Protein AF-A0A158DXP6-F1 (afdb_monomer_lite)

Radius of gyration: 14.2 Å; chains: 1; bounding box: 36×22×38 Å

Foldseek 3Di:
DFAAACVWKKKKWKQFPVRDIFIFIQTFPAHDPHHPDDPPDDCPCSCVPRVGPDHGLVRSCVRCPLSLAQIEMEMEGDPDDDPVSVCVSVVSRRDYYYHHDDDPDVVVRPD

Structure (mmCIF, N/CA/C/O backbone):
data_AF-A0A158DXP6-F1
#
_entry.id   AF-A0A158DXP6-F1
#
loop_
_atom_site.group_PDB
_atom_site.id
_atom_site.type_symbol
_atom_site.label_atom_id
_atom_site.label_alt_id
_atom_site.label_comp_id
_atom_site.label_asym_id
_atom_site.label_entity_id
_atom_site.label_seq_id
_atom_site.pdbx_PDB_ins_code
_atom_site.Cartn_x
_atom_site.Cartn_y
_atom_site.Cartn_z
_atom_site.occupancy
_atom_site.B_iso_or_equiv
_atom_site.auth_seq_id
_atom_site.auth_comp_id
_atom_site.auth_asym_id
_atom_site.auth_atom_id
_atom_site.pdbx_PDB_model_num
ATOM 1 N N . MET A 1 1 ? 21.613 -3.570 2.526 1.00 50.97 1 MET A N 1
ATOM 2 C CA . MET A 1 1 ? 20.451 -2.712 2.845 1.00 50.97 1 MET A CA 1
ATOM 3 C C . MET A 1 1 ? 19.411 -2.912 1.758 1.00 50.97 1 MET A C 1
ATOM 5 O O . MET A 1 1 ? 19.787 -2.835 0.596 1.00 50.97 1 MET A O 1
ATOM 9 N N . LYS A 1 2 ? 18.150 -3.200 2.113 1.00 74.94 2 LYS A N 1
ATOM 10 C CA . LYS A 1 2 ? 17.035 -3.079 1.161 1.00 74.94 2 LYS A CA 1
ATOM 11 C C . LYS A 1 2 ? 16.800 -1.585 0.965 1.00 74.94 2 LYS A C 1
ATOM 13 O O . LYS A 1 2 ? 16.744 -0.857 1.952 1.00 74.94 2 LYS A O 1
ATOM 18 N N . GLY A 1 3 ? 16.809 -1.130 -0.278 1.00 70.56 3 GLY A N 1
ATOM 19 C CA . GLY A 1 3 ? 16.793 0.294 -0.605 1.00 70.56 3 GLY A CA 1
ATOM 20 C C . GLY A 1 3 ? 15.482 0.692 -1.264 1.00 70.56 3 GLY A C 1
ATOM 21 O O . GLY A 1 3 ? 14.752 -0.178 -1.749 1.00 70.56 3 GLY A O 1
ATOM 22 N N . PRO A 1 4 ? 15.162 1.990 -1.280 1.00 87.44 4 PRO A N 1
ATOM 23 C CA . PRO A 1 4 ? 13.891 2.444 -1.803 1.00 87.44 4 PRO A CA 1
ATOM 24 C C . PRO A 1 4 ? 13.786 2.197 -3.309 1.00 87.44 4 PRO A C 1
ATOM 26 O O . PRO A 1 4 ? 14.776 2.054 -4.032 1.00 87.44 4 PRO A O 1
ATOM 29 N N . CYS A 1 5 ? 12.555 2.194 -3.803 1.00 93.75 5 CYS A N 1
ATOM 30 C CA . CYS A 1 5 ? 12.300 2.280 -5.229 1.00 93.75 5 CYS A CA 1
ATOM 31 C C . CYS A 1 5 ? 12.820 3.615 -5.783 1.00 93.75 5 CYS A C 1
ATOM 33 O O . CYS A 1 5 ? 12.396 4.683 -5.347 1.00 93.75 5 CYS A O 1
ATOM 35 N N . ALA A 1 6 ? 13.689 3.552 -6.795 1.00 94.31 6 ALA A N 1
ATOM 36 C CA . ALA A 1 6 ? 14.267 4.733 -7.442 1.00 94.31 6 ALA A CA 1
ATOM 37 C C . ALA A 1 6 ? 13.229 5.637 -8.130 1.00 94.31 6 ALA A C 1
ATOM 39 O O . ALA A 1 6 ? 13.488 6.812 -8.359 1.00 94.31 6 ALA A O 1
ATOM 40 N N . LYS A 1 7 ? 12.059 5.092 -8.491 1.00 93.50 7 LYS A N 1
ATOM 41 C CA . LYS A 1 7 ? 10.997 5.849 -9.170 1.00 93.50 7 LYS A CA 1
ATOM 42 C C . LYS A 1 7 ? 10.163 6.685 -8.206 1.00 93.50 7 LYS A C 1
ATOM 44 O O . LYS A 1 7 ? 9.839 7.827 -8.499 1.00 93.50 7 LYS A O 1
ATOM 49 N N . SER A 1 8 ? 9.716 6.067 -7.122 1.00 92.69 8 SER A N 1
ATOM 50 C CA . SER A 1 8 ? 8.814 6.668 -6.143 1.00 92.69 8 SER A CA 1
ATOM 51 C C . SER A 1 8 ? 8.819 5.789 -4.902 1.00 92.69 8 SER A C 1
ATOM 53 O O . SER A 1 8 ? 8.656 4.569 -5.002 1.00 92.69 8 SER A O 1
ATOM 55 N N . GLN A 1 9 ? 9.028 6.416 -3.751 1.00 95.56 9 GLN A N 1
ATOM 56 C CA . GLN A 1 9 ? 8.948 5.764 -2.452 1.00 95.56 9 GLN A CA 1
ATOM 57 C C . GLN A 1 9 ? 7.499 5.833 -1.997 1.00 95.56 9 GLN A C 1
ATOM 59 O O . GLN A 1 9 ? 6.953 6.925 -1.863 1.00 95.56 9 GLN A O 1
ATOM 64 N N . VAL A 1 10 ? 6.883 4.672 -1.808 1.00 97.19 10 VAL A N 1
ATOM 65 C CA . VAL A 1 10 ? 5.474 4.561 -1.435 1.00 97.19 10 VAL A CA 1
ATOM 66 C C . VAL A 1 10 ? 5.395 3.846 -0.102 1.00 97.19 10 VAL A C 1
ATOM 68 O O . VAL A 1 10 ? 6.037 2.809 0.084 1.00 97.19 10 VAL A O 1
ATOM 71 N N . LYS A 1 11 ? 4.584 4.393 0.798 1.00 98.00 11 LYS A N 1
ATOM 72 C CA . LYS A 1 11 ? 4.315 3.836 2.121 1.00 98.00 11 LYS A CA 1
ATOM 73 C C . LYS A 1 11 ? 2.809 3.724 2.297 1.00 98.00 11 LYS A C 1
ATOM 75 O O . LYS A 1 11 ? 2.083 4.672 2.016 1.00 98.00 11 LYS A O 1
ATOM 80 N N . CYS A 1 12 ? 2.347 2.570 2.751 1.00 98.50 12 CYS A N 1
ATOM 81 C CA . CYS A 1 12 ? 0.955 2.325 3.085 1.00 98.50 12 CYS A CA 1
ATOM 82 C C . CYS A 1 12 ? 0.860 2.043 4.578 1.00 98.50 12 CYS A C 1
ATOM 84 O O . CYS A 1 12 ? 1.550 1.157 5.080 1.00 98.50 12 CYS A O 1
ATOM 86 N N . THR A 1 13 ? -0.013 2.768 5.269 1.00 98.62 13 THR A N 1
ATOM 87 C CA . THR A 1 13 ? -0.354 2.504 6.667 1.00 98.62 13 THR A CA 1
ATOM 88 C C . THR A 1 13 ? -1.777 1.969 6.734 1.00 98.62 13 THR A C 1
ATOM 90 O O . THR A 1 13 ? -2.707 2.641 6.291 1.00 98.62 13 THR A O 1
ATOM 93 N N . LEU A 1 14 ? -1.953 0.776 7.294 1.00 98.56 14 LEU A N 1
ATOM 94 C CA . LEU A 1 14 ? -3.253 0.273 7.727 1.00 98.56 14 LEU A CA 1
ATOM 95 C C . LEU A 1 14 ? -3.448 0.620 9.197 1.00 98.56 14 LEU A C 1
ATOM 97 O O . LEU A 1 14 ? -2.579 0.318 10.012 1.00 98.56 14 LEU A O 1
ATOM 101 N N . ILE A 1 15 ? -4.585 1.228 9.527 1.00 98.25 15 ILE A N 1
ATOM 102 C CA . ILE A 1 15 ? -5.027 1.426 10.910 1.00 98.25 15 ILE A CA 1
ATOM 103 C C . ILE A 1 15 ? -6.159 0.436 11.168 1.00 98.25 15 ILE A C 1
ATOM 105 O O . ILE A 1 15 ? -7.217 0.535 10.542 1.00 98.25 15 ILE A O 1
ATOM 109 N N . ALA A 1 16 ? -5.926 -0.532 12.050 1.00 97.25 16 ALA A N 1
ATOM 110 C CA . ALA A 1 16 ? -6.930 -1.502 12.466 1.00 97.25 16 ALA A CA 1
ATOM 111 C C . ALA A 1 16 ? -7.951 -0.872 13.429 1.00 97.25 16 ALA A C 1
ATOM 113 O O . ALA A 1 16 ? -7.750 0.218 13.964 1.00 97.25 16 ALA A O 1
ATOM 114 N N . ARG A 1 17 ? -9.071 -1.567 13.665 1.00 94.12 17 ARG A N 1
ATOM 115 C CA . ARG A 1 17 ? -10.164 -1.079 14.531 1.00 94.12 17 ARG A CA 1
ATOM 116 C C . ARG A 1 17 ? -9.762 -0.901 15.997 1.00 94.12 17 ARG A C 1
ATOM 118 O O . ARG A 1 17 ? -10.375 -0.106 16.699 1.00 94.12 17 ARG A O 1
ATOM 125 N N . ASP A 1 18 ? -8.756 -1.642 16.451 1.00 93.19 18 ASP A N 1
ATOM 126 C CA . ASP A 1 18 ? -8.149 -1.500 17.779 1.00 93.19 18 ASP A CA 1
ATOM 127 C C . ASP A 1 18 ? -7.106 -0.367 17.838 1.00 93.19 18 ASP A C 1
ATOM 129 O O . ASP A 1 18 ? -6.557 -0.087 18.901 1.00 93.19 18 ASP A O 1
ATOM 133 N N . GLY A 1 19 ? -6.853 0.300 16.707 1.00 94.31 19 GLY A N 1
ATOM 134 C CA . GLY A 1 19 ? -5.900 1.391 16.579 1.00 94.31 19 GLY A CA 1
ATOM 135 C C . GLY A 1 19 ? -4.477 0.972 16.227 1.00 94.31 19 GLY A C 1
ATOM 136 O O . GLY A 1 19 ? -3.631 1.847 16.026 1.00 94.31 19 GLY A O 1
ATOM 137 N N . GLU A 1 20 ? -4.191 -0.330 16.136 1.00 96.88 20 GLU A N 1
ATOM 138 C CA . GLU A 1 20 ? -2.862 -0.799 15.754 1.00 96.88 20 GLU A CA 1
ATOM 139 C C . GLU A 1 20 ? -2.529 -0.395 14.311 1.00 96.88 20 GLU A C 1
ATOM 141 O O . GLU A 1 20 ? -3.396 -0.352 13.432 1.00 96.88 20 GLU A O 1
ATOM 146 N N . ARG A 1 21 ? -1.253 -0.069 14.072 1.00 98.00 21 ARG A N 1
ATOM 147 C CA . ARG A 1 21 ? -0.765 0.437 12.787 1.00 98.00 21 ARG A CA 1
ATOM 148 C C . ARG A 1 21 ? 0.183 -0.557 12.139 1.00 98.00 21 ARG A C 1
ATOM 150 O O . ARG A 1 21 ? 1.211 -0.900 12.715 1.00 98.00 21 ARG A O 1
ATOM 157 N N . PHE A 1 22 ? -0.119 -0.927 10.901 1.00 98.44 22 PHE A N 1
ATOM 158 C CA . PHE A 1 22 ? 0.716 -1.805 10.085 1.00 98.44 22 PHE A CA 1
ATOM 159 C C . PHE A 1 22 ? 1.239 -1.036 8.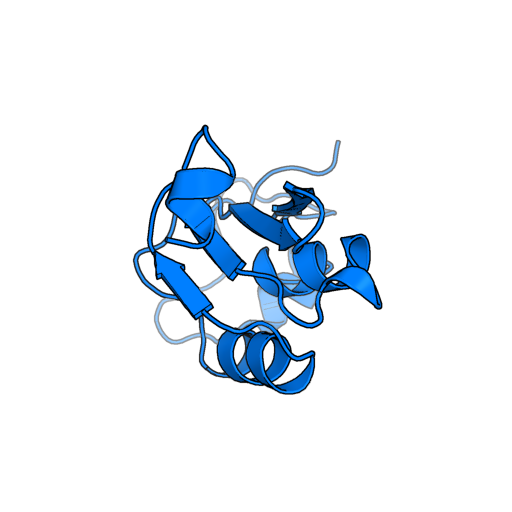885 1.00 98.44 22 PHE A C 1
ATOM 161 O O . PHE A 1 22 ? 0.464 -0.450 8.129 1.00 98.44 22 PHE A O 1
ATOM 168 N N . VAL A 1 23 ? 2.558 -1.025 8.720 1.00 98.12 23 VAL A N 1
ATOM 169 C CA . VAL A 1 23 ? 3.228 -0.247 7.678 1.00 98.12 23 VAL A CA 1
ATOM 170 C C . VAL A 1 23 ? 3.831 -1.184 6.645 1.00 98.12 23 VAL A C 1
ATOM 172 O O . VAL A 1 23 ? 4.552 -2.121 6.982 1.00 98.12 23 VAL A O 1
ATOM 175 N N . GLY A 1 24 ? 3.549 -0.903 5.378 1.00 97.50 24 GLY A N 1
ATOM 176 C CA . GLY A 1 24 ? 4.190 -1.528 4.233 1.00 97.50 24 GLY A CA 1
ATOM 177 C C . GLY A 1 24 ? 4.844 -0.489 3.336 1.00 97.50 24 GLY A C 1
ATOM 178 O O . GLY A 1 24 ? 4.347 0.625 3.188 1.00 97.50 24 GLY A O 1
ATOM 179 N N . GLU A 1 25 ? 5.954 -0.865 2.711 1.00 97.12 25 GLU A N 1
ATOM 180 C CA . GLU A 1 25 ? 6.727 -0.012 1.808 1.00 97.12 25 GLU A CA 1
ATOM 181 C C . GLU A 1 25 ? 7.116 -0.789 0.548 1.00 97.12 25 GLU A C 1
ATOM 183 O O . GLU A 1 25 ? 7.307 -2.007 0.589 1.00 97.12 25 GLU A O 1
ATOM 188 N N . ASN A 1 26 ? 7.281 -0.092 -0.579 1.00 96.00 26 ASN A N 1
ATOM 189 C CA . ASN A 1 26 ? 7.699 -0.696 -1.849 1.00 96.00 26 ASN A CA 1
ATOM 190 C C . ASN A 1 26 ? 9.229 -0.914 -1.930 1.00 96.00 26 ASN A C 1
ATOM 192 O O . ASN A 1 26 ? 9.905 -0.461 -2.859 1.00 96.00 26 ASN A O 1
ATOM 196 N N . LEU A 1 27 ? 9.792 -1.601 -0.937 1.00 95.25 27 LEU A N 1
ATOM 197 C CA . LEU A 1 27 ? 11.236 -1.810 -0.812 1.00 95.25 27 LEU A CA 1
ATOM 198 C C . LEU A 1 27 ? 11.796 -2.722 -1.910 1.00 95.25 27 LEU A C 1
ATOM 200 O O . LEU A 1 27 ? 11.204 -3.740 -2.267 1.00 95.25 27 LEU A O 1
ATOM 204 N N . CYS A 1 28 ? 12.991 -2.384 -2.392 1.00 96.00 28 CYS A N 1
ATOM 205 C CA . CYS A 1 28 ? 13.750 -3.168 -3.360 1.00 96.00 28 CYS A CA 1
ATOM 206 C C . CYS A 1 28 ? 14.836 -3.980 -2.643 1.00 96.00 28 CYS A C 1
ATOM 208 O O . CYS A 1 28 ? 15.648 -3.423 -1.895 1.00 96.00 28 CYS A O 1
ATOM 210 N N . ALA A 1 29 ? 14.898 -5.290 -2.898 1.00 96.19 29 ALA A N 1
ATOM 211 C CA . ALA A 1 29 ? 16.011 -6.119 -2.435 1.00 96.19 29 ALA A CA 1
ATOM 212 C C . ALA A 1 29 ? 17.330 -5.748 -3.133 1.00 96.19 29 ALA A C 1
ATOM 214 O O . ALA A 1 29 ? 18.384 -5.768 -2.499 1.00 96.19 29 ALA A O 1
ATOM 215 N N . VAL A 1 30 ? 17.250 -5.363 -4.410 1.00 95.81 30 VAL A N 1
ATOM 216 C CA . VAL A 1 30 ? 18.372 -4.895 -5.231 1.00 95.81 30 VAL A CA 1
ATOM 217 C C . VAL A 1 30 ? 18.038 -3.482 -5.732 1.00 95.81 30 VAL A C 1
ATOM 219 O O . VAL A 1 30 ? 17.537 -3.313 -6.847 1.00 95.81 30 VAL A O 1
ATOM 222 N N . PRO A 1 31 ? 18.221 -2.445 -4.895 1.00 94.81 31 PRO A N 1
ATOM 223 C CA . PRO A 1 31 ? 17.879 -1.078 -5.268 1.00 94.81 31 PRO A CA 1
ATOM 224 C C . PRO A 1 31 ? 18.730 -0.599 -6.447 1.00 94.81 31 PRO A C 1
ATOM 226 O O . PRO A 1 31 ? 19.923 -0.886 -6.528 1.00 94.81 31 PRO A O 1
ATOM 229 N N . GLN A 1 32 ? 18.102 0.147 -7.350 1.00 95.75 32 GLN A N 1
ATOM 230 C CA . GLN A 1 32 ? 18.749 0.722 -8.527 1.00 95.75 32 GLN A CA 1
ATOM 231 C C . GLN A 1 32 ? 18.977 2.217 -8.318 1.00 95.75 32 GLN A C 1
ATOM 233 O O . GLN A 1 32 ? 18.236 2.858 -7.576 1.00 95.75 32 GLN A O 1
ATOM 238 N N . VAL A 1 33 ? 19.975 2.788 -8.993 1.00 94.56 33 VAL A N 1
ATOM 239 C CA . VAL A 1 33 ? 20.187 4.247 -8.988 1.00 94.56 33 VAL A CA 1
ATOM 240 C C . VAL A 1 33 ? 19.098 4.952 -9.803 1.00 94.56 33 VAL A C 1
ATOM 242 O O . VAL A 1 33 ? 18.598 5.998 -9.402 1.00 94.56 33 VAL A O 1
ATOM 245 N N . VAL A 1 34 ? 18.693 4.349 -10.925 1.00 95.38 34 VAL A N 1
ATOM 246 C CA . VAL A 1 34 ? 17.607 4.818 -11.797 1.00 95.38 34 VAL A CA 1
ATOM 247 C C . VAL A 1 34 ? 16.603 3.687 -11.973 1.00 95.38 34 VAL A C 1
ATOM 249 O O . VAL A 1 34 ? 16.982 2.517 -12.018 1.00 95.38 34 VAL A O 1
ATOM 252 N N . CYS A 1 35 ? 15.310 4.012 -12.048 1.00 95.94 35 CYS A N 1
ATOM 253 C CA . CYS A 1 35 ? 14.297 2.990 -12.288 1.00 95.94 35 CYS A CA 1
ATOM 254 C C . CYS A 1 35 ? 14.535 2.337 -13.659 1.00 95.94 35 CYS A C 1
ATOM 256 O O . CYS A 1 35 ? 14.561 3.055 -14.652 1.00 95.94 35 CYS A O 1
ATOM 258 N N . PRO A 1 36 ? 14.646 1.000 -13.744 1.00 96.12 36 PRO A N 1
ATOM 259 C CA . PRO A 1 36 ? 14.902 0.319 -15.014 1.00 96.12 36 PRO A CA 1
ATOM 260 C C . PRO A 1 36 ? 13.662 0.247 -15.921 1.00 96.12 36 PRO A C 1
ATOM 262 O O . PRO A 1 36 ? 13.721 -0.359 -16.994 1.00 96.12 36 PRO A O 1
ATOM 265 N N . ARG A 1 37 ? 12.520 0.782 -15.461 1.00 96.00 37 ARG A N 1
ATOM 266 C CA . ARG A 1 37 ? 11.268 0.795 -16.215 1.00 96.00 37 ARG A CA 1
ATOM 267 C C . ARG A 1 37 ? 11.146 2.042 -17.070 1.00 96.00 37 ARG A C 1
ATOM 269 O O . ARG A 1 37 ? 11.223 3.152 -16.546 1.00 96.00 37 ARG A O 1
ATOM 276 N N . GLU A 1 38 ? 10.798 1.827 -18.325 1.00 94.38 38 GLU A N 1
ATOM 277 C CA . GLU A 1 38 ? 10.417 2.870 -19.267 1.00 94.38 38 GLU A CA 1
ATOM 278 C C . GLU A 1 38 ? 8.924 3.236 -19.132 1.00 94.38 38 GLU A C 1
ATOM 280 O O . GLU A 1 38 ? 8.122 2.466 -18.578 1.00 94.38 38 GLU A O 1
ATOM 285 N N . PRO A 1 39 ? 8.504 4.420 -19.613 1.00 91.00 39 PRO A N 1
ATOM 286 C CA . PRO A 1 39 ? 7.092 4.777 -19.691 1.00 91.00 39 PRO A CA 1
ATOM 287 C C . PRO A 1 39 ? 6.282 3.735 -20.477 1.00 91.00 39 PRO A C 1
ATOM 289 O O . PRO A 1 39 ? 6.649 3.348 -21.579 1.00 91.00 39 PRO A O 1
ATOM 292 N N . GLY A 1 40 ? 5.158 3.293 -19.909 1.00 89.88 40 GLY A N 1
ATOM 293 C CA . GLY A 1 40 ? 4.289 2.274 -20.512 1.00 89.88 40 GLY A CA 1
ATOM 294 C C . GLY A 1 40 ? 4.632 0.827 -20.142 1.00 89.88 40 GLY A C 1
ATOM 295 O O . GLY A 1 40 ? 3.812 -0.055 -20.379 1.00 89.88 40 GLY A O 1
ATOM 296 N N . GLU A 1 41 ? 5.780 0.566 -19.508 1.00 92.50 41 GLU A N 1
ATOM 297 C CA . GLU A 1 41 ? 6.121 -0.783 -19.049 1.00 92.50 41 GLU A CA 1
ATOM 298 C C . GLU A 1 41 ? 5.386 -1.180 -17.758 1.00 92.50 41 GLU A C 1
ATOM 300 O O . GLU A 1 41 ? 5.203 -0.375 -16.831 1.00 92.50 41 GLU A O 1
ATOM 305 N N . GLY A 1 42 ? 5.030 -2.468 -17.685 1.00 91.06 42 GLY A N 1
ATOM 306 C CA . GLY A 1 42 ? 4.475 -3.125 -16.501 1.00 91.06 42 GLY A CA 1
ATOM 307 C C . GLY A 1 42 ? 5.487 -3.292 -15.361 1.00 91.06 42 GLY A C 1
ATOM 308 O O . GLY A 1 42 ? 6.517 -2.622 -15.302 1.00 91.06 42 GLY A O 1
ATOM 309 N N . TYR A 1 43 ? 5.196 -4.185 -14.416 1.00 93.31 43 TYR A N 1
ATOM 310 C CA . TYR A 1 43 ? 5.977 -4.332 -13.178 1.00 93.31 43 TYR A CA 1
ATOM 311 C C . TYR A 1 43 ? 7.012 -5.470 -13.213 1.00 93.31 43 TYR A C 1
ATOM 313 O O . TYR A 1 43 ? 7.683 -5.707 -12.212 1.00 93.31 43 TYR A O 1
ATOM 321 N N . ASP A 1 44 ? 7.223 -6.139 -14.349 1.00 95.69 44 ASP A N 1
ATOM 322 C CA . ASP A 1 44 ? 8.116 -7.308 -14.445 1.00 95.69 44 ASP A CA 1
ATOM 323 C C . ASP A 1 44 ? 9.544 -7.009 -13.972 1.00 95.69 44 ASP A C 1
ATOM 325 O O . ASP A 1 44 ? 10.150 -7.780 -13.225 1.00 95.69 44 ASP A O 1
ATOM 329 N N . LYS A 1 45 ? 10.074 -5.837 -14.339 1.00 96.75 45 LYS A N 1
ATOM 330 C CA . LYS A 1 45 ? 11.403 -5.375 -13.912 1.00 96.75 45 LYS A CA 1
ATOM 331 C C . LYS A 1 45 ? 11.461 -5.026 -12.423 1.00 96.75 45 LYS A C 1
ATOM 333 O O . LYS A 1 45 ? 12.522 -5.133 -11.813 1.00 96.75 45 LYS A O 1
ATOM 338 N N . CYS A 1 46 ? 10.341 -4.637 -11.813 1.00 95.38 46 CYS A N 1
ATOM 339 C CA . CYS A 1 46 ? 10.290 -4.431 -10.366 1.00 95.38 46 CYS A CA 1
ATOM 340 C C . CYS A 1 46 ? 10.570 -5.738 -9.615 1.00 95.38 46 CYS A C 1
ATOM 342 O O . CYS A 1 46 ? 11.259 -5.720 -8.597 1.00 95.38 46 CYS A O 1
ATOM 344 N N . ILE A 1 47 ? 10.090 -6.864 -10.141 1.00 94.44 47 ILE A N 1
ATOM 345 C CA . ILE A 1 47 ? 10.291 -8.187 -9.548 1.00 94.44 47 ILE A CA 1
ATOM 346 C C . ILE A 1 47 ? 11.670 -8.732 -9.933 1.00 94.44 47 ILE A C 1
ATOM 348 O O . ILE A 1 47 ? 12.462 -9.088 -9.067 1.0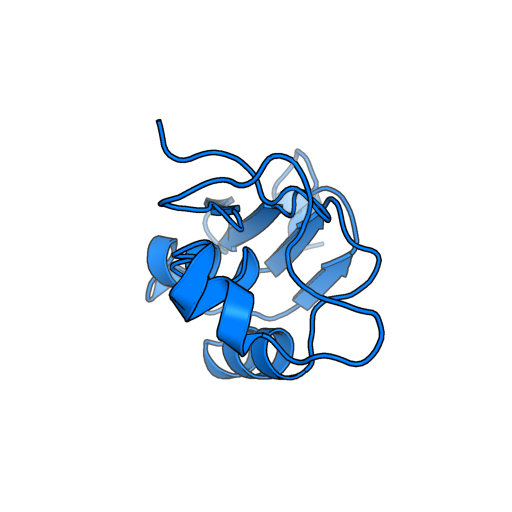0 94.44 47 ILE A O 1
ATOM 352 N N . THR A 1 48 ? 11.982 -8.761 -11.229 1.00 96.62 48 THR A N 1
ATOM 353 C CA . THR A 1 48 ? 13.165 -9.463 -11.757 1.00 96.62 48 THR A CA 1
ATOM 354 C C . THR A 1 48 ? 14.479 -8.701 -11.588 1.00 96.62 48 THR A C 1
ATOM 356 O O . THR A 1 48 ? 15.514 -9.334 -11.406 1.00 96.62 48 THR A O 1
ATOM 359 N N . ILE A 1 49 ? 14.458 -7.361 -11.620 1.00 96.81 49 ILE A N 1
ATOM 360 C CA . ILE A 1 49 ? 15.665 -6.522 -11.498 1.00 96.81 49 ILE A CA 1
ATOM 361 C C . ILE A 1 49 ? 15.767 -5.926 -10.097 1.00 96.81 49 ILE A C 1
ATOM 363 O O . ILE A 1 49 ? 16.797 -6.053 -9.442 1.00 96.81 49 ILE A O 1
ATOM 367 N N . CYS A 1 50 ? 14.705 -5.269 -9.625 1.00 96.44 50 CYS A N 1
ATOM 368 C CA . CYS A 1 50 ? 14.740 -4.582 -8.333 1.00 96.44 50 CYS A CA 1
ATOM 369 C C . CYS A 1 50 ? 14.510 -5.524 -7.139 1.00 96.44 50 CYS A C 1
ATOM 371 O O . CYS A 1 50 ? 14.789 -5.149 -5.995 1.00 96.44 50 CYS A O 1
ATOM 373 N N . GLY A 1 51 ? 13.972 -6.725 -7.375 1.00 95.94 51 GLY A N 1
ATOM 374 C CA . GLY A 1 51 ? 13.617 -7.668 -6.317 1.00 95.94 51 GLY A CA 1
ATOM 375 C C . GLY A 1 51 ? 12.597 -7.093 -5.333 1.00 95.94 51 GLY A C 1
ATOM 376 O O . GLY A 1 51 ? 12.761 -7.259 -4.123 1.00 95.94 51 GLY A O 1
ATOM 377 N N . GLN A 1 52 ? 11.603 -6.341 -5.817 1.00 94.50 52 GLN A N 1
ATOM 378 C CA . GLN A 1 52 ? 10.511 -5.862 -4.970 1.00 94.50 52 GLN A CA 1
ATOM 379 C C . GLN A 1 52 ? 9.644 -7.043 -4.537 1.00 94.50 52 GLN A C 1
ATOM 381 O O . GLN A 1 52 ? 9.149 -7.797 -5.372 1.00 94.50 52 GLN A O 1
ATOM 386 N N . SER A 1 53 ? 9.438 -7.181 -3.226 1.00 92.94 53 SER A N 1
ATOM 387 C CA . SER A 1 53 ? 8.555 -8.210 -2.661 1.00 92.94 53 SER A CA 1
ATOM 388 C C . SER A 1 53 ? 7.072 -7.902 -2.868 1.00 92.94 53 SER A C 1
ATOM 390 O O . SER A 1 53 ? 6.243 -8.799 -2.772 1.00 92.94 53 SER A O 1
ATOM 392 N N . GLY A 1 54 ? 6.738 -6.641 -3.134 1.00 94.56 54 GLY A N 1
ATOM 393 C CA . GLY A 1 54 ? 5.376 -6.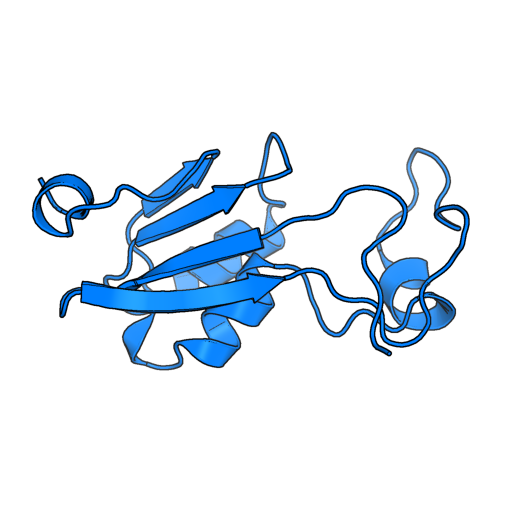187 -3.363 1.00 94.56 54 GLY A CA 1
ATOM 394 C C . GLY A 1 54 ? 5.275 -4.666 -3.367 1.00 94.56 54 GLY A C 1
ATOM 395 O O . GLY A 1 54 ? 6.262 -3.953 -3.162 1.00 94.56 54 GLY A O 1
ATOM 396 N N . HIS A 1 55 ? 4.063 -4.175 -3.602 1.00 96.81 55 HIS A N 1
ATOM 397 C CA . HIS A 1 55 ? 3.729 -2.769 -3.409 1.00 96.81 55 HIS A CA 1
ATOM 398 C C . HIS A 1 55 ? 3.514 -2.467 -1.922 1.00 96.81 55 HIS A C 1
ATOM 400 O O . HIS A 1 55 ? 3.329 -3.370 -1.107 1.00 96.81 55 HIS A O 1
ATOM 406 N N . ALA A 1 56 ? 3.523 -1.187 -1.561 1.00 97.94 56 ALA A N 1
ATOM 407 C CA . ALA A 1 56 ? 3.379 -0.766 -0.173 1.00 97.94 56 ALA A CA 1
ATOM 408 C C . ALA A 1 56 ? 2.089 -1.317 0.461 1.00 97.94 56 ALA A C 1
ATOM 410 O O . ALA A 1 56 ? 2.105 -1.813 1.583 1.00 97.94 56 ALA A O 1
ATOM 411 N N . GLU A 1 57 ? 0.994 -1.309 -0.294 1.00 98.44 57 GLU A N 1
ATOM 412 C CA . GLU A 1 57 ? -0.326 -1.792 0.103 1.00 98.44 57 GLU A CA 1
ATOM 413 C C . GLU A 1 57 ? -0.320 -3.297 0.392 1.00 98.44 57 GLU A C 1
ATOM 415 O O . GLU A 1 57 ? -0.821 -3.737 1.426 1.00 98.44 57 GLU A O 1
ATOM 420 N N . THR A 1 58 ? 0.300 -4.095 -0.482 1.00 97.94 58 THR A N 1
ATOM 421 C CA .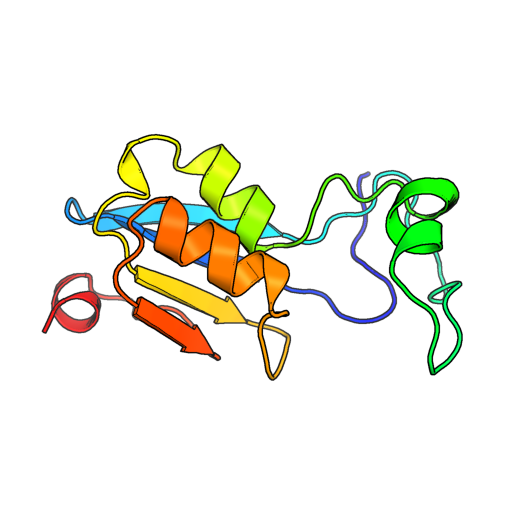 THR A 1 58 ? 0.383 -5.553 -0.305 1.00 97.94 58 THR A CA 1
ATOM 422 C C . THR A 1 58 ? 1.301 -5.920 0.854 1.00 97.94 58 THR A C 1
ATOM 424 O O . THR A 1 58 ? 1.025 -6.865 1.589 1.00 97.94 58 THR A O 1
ATOM 427 N N . MET A 1 59 ? 2.374 -5.149 1.059 1.00 98.12 59 MET A N 1
ATOM 428 C CA . MET A 1 59 ? 3.257 -5.326 2.211 1.00 98.12 59 MET A C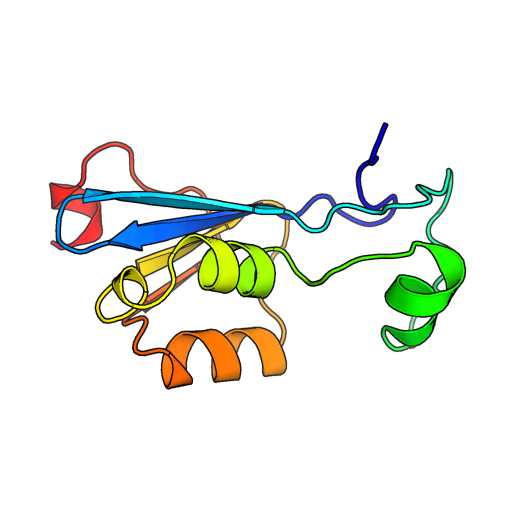A 1
ATOM 429 C C . MET A 1 59 ? 2.550 -4.961 3.524 1.00 98.12 59 MET A C 1
ATOM 431 O O . MET A 1 59 ? 2.735 -5.657 4.519 1.00 98.12 59 MET A O 1
ATOM 435 N N . ALA A 1 60 ? 1.707 -3.923 3.527 1.00 98.38 60 ALA A N 1
ATOM 436 C CA . ALA A 1 60 ? 0.923 -3.540 4.699 1.00 98.38 60 ALA A CA 1
ATOM 437 C C . ALA A 1 60 ? -0.128 -4.608 5.040 1.00 98.38 60 ALA A C 1
ATOM 439 O O . ALA A 1 60 ? -0.268 -4.971 6.205 1.00 98.38 60 ALA A O 1
ATOM 440 N N . LEU A 1 61 ? -0.808 -5.169 4.032 1.00 98.50 61 LEU A N 1
ATOM 441 C CA . LEU A 1 61 ? -1.718 -6.307 4.210 1.00 98.50 61 LEU A CA 1
ATOM 442 C C . LEU A 1 61 ? -1.006 -7.522 4.804 1.00 98.50 61 LEU A C 1
ATOM 444 O O . LEU A 1 61 ? -1.499 -8.111 5.762 1.00 98.50 61 LEU A O 1
ATOM 448 N N . ALA A 1 62 ? 0.165 -7.873 4.267 1.00 98.06 62 ALA A N 1
ATOM 449 C CA . ALA A 1 62 ? 0.956 -8.985 4.779 1.00 98.06 62 ALA A CA 1
ATOM 450 C C . ALA A 1 62 ? 1.370 -8.772 6.245 1.00 98.06 62 ALA A C 1
ATOM 452 O O . ALA A 1 62 ? 1.374 -9.726 7.018 1.00 98.06 62 ALA A O 1
ATOM 453 N N . ALA A 1 63 ? 1.684 -7.532 6.635 1.00 98.12 63 ALA A N 1
ATOM 454 C CA . ALA A 1 63 ? 2.004 -7.186 8.017 1.00 98.12 63 ALA A CA 1
ATOM 455 C C . ALA A 1 63 ? 0.777 -7.232 8.945 1.00 98.12 63 ALA A C 1
ATOM 457 O O . ALA A 1 63 ? 0.900 -7.664 10.087 1.00 98.12 63 ALA A O 1
ATOM 458 N N . ALA A 1 64 ? -0.394 -6.803 8.467 1.00 98.00 64 ALA A N 1
ATOM 459 C CA . ALA A 1 64 ? -1.626 -6.772 9.255 1.00 98.00 64 ALA A CA 1
ATOM 460 C C . ALA A 1 64 ? -2.273 -8.155 9.441 1.00 98.00 64 ALA A C 1
ATOM 462 O O . ALA A 1 64 ? -2.887 -8.416 10.478 1.00 98.00 64 ALA A O 1
ATOM 463 N N . GLY A 1 65 ? -2.174 -9.037 8.443 1.00 97.69 65 GLY A N 1
ATOM 464 C CA . GLY A 1 65 ? -2.872 -10.323 8.450 1.00 97.69 65 GLY A CA 1
ATOM 465 C C . GLY A 1 65 ? -4.380 -10.143 8.664 1.00 97.69 65 GLY A C 1
ATOM 466 O O . GLY A 1 65 ? -5.004 -9.268 8.063 1.00 97.69 65 GLY A O 1
ATOM 467 N N . ASP A 1 66 ? -4.967 -10.928 9.569 1.00 97.44 66 ASP A N 1
ATOM 468 C CA . ASP A 1 66 ? -6.407 -10.878 9.865 1.00 97.44 66 ASP A CA 1
ATOM 469 C C . ASP A 1 66 ? -6.882 -9.516 10.398 1.00 97.44 66 ASP A C 1
ATOM 471 O O . ASP A 1 66 ? -8.052 -9.161 10.232 1.00 97.44 66 ASP A O 1
ATOM 475 N N . LYS A 1 67 ? -5.980 -8.711 10.982 1.00 97.62 67 LYS A N 1
ATOM 476 C CA . LYS A 1 67 ? -6.298 -7.359 11.467 1.00 97.62 67 LYS A CA 1
ATOM 477 C C . LYS A 1 67 ? -6.527 -6.347 10.343 1.00 97.62 67 LYS A C 1
ATOM 479 O O . LYS A 1 67 ? -7.014 -5.251 10.610 1.00 97.62 67 LYS A O 1
ATOM 484 N N . ALA A 1 68 ? -6.236 -6.703 9.089 1.00 97.94 68 ALA A N 1
ATOM 485 C CA . ALA A 1 68 ? -6.613 -5.891 7.935 1.00 97.94 68 ALA A CA 1
ATOM 486 C C . ALA A 1 68 ? -8.140 -5.778 7.774 1.00 97.94 68 ALA A C 1
ATOM 488 O O . ALA A 1 68 ? -8.632 -4.797 7.213 1.00 97.94 68 ALA A O 1
ATOM 489 N N . ARG A 1 69 ? -8.907 -6.756 8.275 1.00 98.25 69 ARG A N 1
ATOM 490 C CA . ARG A 1 69 ? -10.368 -6.728 8.196 1.00 98.25 69 ARG A CA 1
ATOM 491 C C . ARG A 1 69 ? -10.922 -5.596 9.054 1.00 98.25 69 ARG A C 1
ATOM 493 O O . ARG A 1 69 ? -10.743 -5.560 10.268 1.00 98.25 69 ARG A O 1
ATOM 500 N N . GLY A 1 70 ? -11.650 -4.691 8.418 1.00 97.38 70 GLY A N 1
ATOM 501 C CA . GLY A 1 70 ? -12.184 -3.493 9.044 1.00 97.38 70 GLY A CA 1
ATOM 502 C C . GLY A 1 70 ? -11.173 -2.357 9.187 1.00 97.38 70 GLY A C 1
ATOM 503 O O . GLY A 1 70 ? -11.518 -1.320 9.744 1.00 97.38 70 GLY A O 1
ATOM 504 N N . ALA A 1 71 ? -9.932 -2.536 8.725 1.00 98.19 71 ALA A N 1
ATOM 505 C CA . ALA A 1 71 ? -8.921 -1.491 8.772 1.00 98.19 71 ALA A CA 1
ATOM 506 C C . ALA A 1 71 ? -9.189 -0.403 7.723 1.00 98.19 71 ALA A C 1
ATOM 508 O O . ALA A 1 71 ? -9.941 -0.601 6.765 1.00 98.19 71 ALA A O 1
ATOM 509 N N . ARG A 1 72 ? -8.519 0.741 7.871 1.00 98.44 72 ARG A N 1
ATOM 510 C CA . ARG A 1 72 ? -8.488 1.816 6.869 1.00 98.44 72 ARG A CA 1
ATOM 511 C C . ARG A 1 72 ? -7.061 2.023 6.369 1.00 98.44 72 ARG A C 1
ATOM 513 O O . ARG A 1 72 ? -6.126 2.054 7.168 1.00 98.44 72 ARG A O 1
ATOM 520 N N . ALA A 1 73 ? -6.902 2.125 5.053 1.00 98.56 73 ALA A N 1
ATOM 521 C CA . ALA A 1 73 ? -5.619 2.259 4.373 1.00 98.56 73 ALA A CA 1
ATOM 522 C C . ALA A 1 73 ? -5.313 3.710 4.003 1.00 98.56 73 ALA A C 1
ATOM 524 O O . ALA A 1 73 ? -6.171 4.422 3.484 1.00 98.56 73 ALA A O 1
ATOM 525 N N . TYR A 1 74 ? -4.060 4.110 4.201 1.00 98.50 74 TYR A N 1
ATOM 526 C CA . TYR A 1 74 ? -3.541 5.434 3.872 1.00 98.50 74 TYR A CA 1
ATOM 527 C C . TYR A 1 74 ? -2.249 5.282 3.077 1.00 98.50 74 TYR A C 1
ATOM 529 O O . TYR A 1 74 ? -1.303 4.666 3.568 1.00 98.50 74 TYR A O 1
ATOM 537 N N . VAL A 1 75 ? -2.219 5.802 1.850 1.00 98.50 75 VAL A N 1
ATOM 538 C CA . VAL A 1 75 ? -1.085 5.663 0.928 1.00 98.50 75 VAL A CA 1
ATOM 539 C C . VAL A 1 75 ? -0.400 7.006 0.723 1.00 98.50 75 VAL A C 1
ATOM 541 O O . VAL A 1 75 ? -0.989 7.957 0.215 1.00 98.50 75 VAL A O 1
ATOM 544 N N . GLU A 1 76 ? 0.878 7.058 1.073 1.00 98.06 76 GLU A N 1
ATOM 545 C CA . GLU A 1 76 ? 1.757 8.215 0.936 1.00 98.06 76 GLU A CA 1
ATOM 546 C C . GLU A 1 76 ? 2.767 7.995 -0.200 1.00 98.06 76 GLU A C 1
ATOM 548 O O . GLU A 1 76 ? 3.169 6.867 -0.489 1.00 98.06 76 GLU A O 1
ATOM 553 N N . GLY A 1 77 ? 3.219 9.086 -0.827 1.00 95.81 77 GLY A N 1
ATOM 554 C CA . GLY A 1 77 ? 4.278 9.045 -1.846 1.00 95.81 77 GLY A CA 1
ATOM 555 C C . GLY A 1 77 ? 3.815 8.688 -3.264 1.00 95.81 77 GLY A C 1
ATOM 556 O O . GLY A 1 77 ? 4.626 8.678 -4.193 1.00 95.81 77 GLY A O 1
ATOM 557 N N . HIS A 1 78 ? 2.510 8.468 -3.463 1.00 93.94 78 HIS A N 1
ATOM 558 C CA . HIS A 1 78 ? 1.894 8.281 -4.775 1.00 93.94 78 HIS A CA 1
ATOM 559 C C . HIS A 1 78 ? 0.494 8.909 -4.827 1.00 93.94 78 HIS A C 1
ATOM 561 O O . HIS A 1 78 ? -0.240 8.855 -3.852 1.00 93.94 78 HIS A O 1
ATOM 567 N N . GLY A 1 79 ? 0.103 9.480 -5.974 1.00 95.31 79 GLY A N 1
ATOM 568 C CA . GLY A 1 79 ? -1.246 10.024 -6.190 1.00 95.31 79 GLY A CA 1
ATOM 569 C C . GLY A 1 79 ? -2.368 8.998 -6.423 1.00 95.31 79 GLY A C 1
ATOM 570 O O . GLY A 1 79 ? -3.517 9.404 -6.562 1.00 95.31 79 GLY A O 1
ATOM 571 N N . TYR A 1 80 ? -2.066 7.699 -6.516 1.00 94.69 80 TYR A N 1
ATOM 572 C CA . TYR A 1 80 ? -3.070 6.639 -6.659 1.00 94.69 80 TYR A CA 1
ATOM 573 C C . TYR A 1 80 ? -2.511 5.284 -6.196 1.00 94.69 80 TYR A C 1
ATOM 575 O O . TYR A 1 80 ? -1.299 5.074 -6.223 1.00 94.69 80 TYR A O 1
ATOM 583 N N . ALA A 1 81 ? -3.398 4.354 -5.830 1.00 96.38 81 ALA A N 1
ATOM 584 C CA . ALA A 1 81 ? -3.084 2.930 -5.670 1.00 96.38 81 ALA A CA 1
ATOM 585 C C . ALA A 1 81 ? -3.494 2.174 -6.941 1.00 96.38 81 ALA A C 1
ATOM 587 O O . ALA A 1 81 ? -4.560 2.454 -7.501 1.00 96.38 81 ALA A O 1
ATOM 588 N N . CYS A 1 82 ? -2.692 1.222 -7.424 1.00 94.94 82 CYS A N 1
ATOM 589 C CA . CYS A 1 82 ? -3.057 0.482 -8.639 1.00 94.94 82 CYS A CA 1
ATOM 590 C C . CYS A 1 82 ? -4.313 -0.386 -8.419 1.00 94.94 82 CYS A C 1
ATOM 592 O O . CYS A 1 82 ? -4.667 -0.714 -7.284 1.00 94.94 82 CYS A O 1
ATOM 594 N N . ARG A 1 83 ? -4.991 -0.778 -9.508 1.00 96.50 83 ARG A N 1
ATOM 595 C CA . ARG A 1 83 ? -6.233 -1.570 -9.439 1.00 96.50 83 ARG A CA 1
ATOM 596 C C . ARG A 1 83 ? -6.058 -2.862 -8.634 1.00 96.50 83 ARG A C 1
ATOM 598 O O . ARG A 1 83 ? -6.925 -3.189 -7.833 1.00 96.50 83 ARG A O 1
ATOM 605 N N . ASP A 1 84 ? -4.937 -3.554 -8.806 1.00 96.31 84 ASP A N 1
ATOM 606 C CA . ASP A 1 84 ? -4.677 -4.818 -8.112 1.00 96.31 84 ASP A CA 1
ATOM 607 C C . ASP A 1 84 ? -4.475 -4.616 -6.606 1.00 96.31 84 ASP A C 1
ATOM 609 O O . ASP A 1 84 ? -4.961 -5.422 -5.816 1.00 96.31 84 ASP A O 1
ATOM 613 N N . CYS A 1 85 ? -3.821 -3.523 -6.193 1.00 97.88 85 CYS A N 1
ATOM 614 C CA . CYS A 1 85 ? -3.704 -3.157 -4.780 1.00 97.88 85 CYS A CA 1
ATOM 615 C C . CYS A 1 85 ? -5.072 -2.844 -4.174 1.00 97.88 85 CYS A C 1
ATOM 617 O O . CYS A 1 85 ? -5.384 -3.328 -3.090 1.00 97.88 85 CYS A O 1
ATOM 619 N N . GLN A 1 86 ? -5.910 -2.082 -4.884 1.00 98.44 86 GLN A N 1
ATOM 620 C CA . GLN A 1 86 ? -7.274 -1.788 -4.438 1.00 98.44 86 GLN A CA 1
ATOM 621 C C . GLN A 1 86 ? -8.084 -3.078 -4.264 1.00 98.44 86 GLN A C 1
ATOM 623 O O . GLN A 1 86 ? -8.673 -3.294 -3.208 1.00 98.44 86 GLN A O 1
ATOM 628 N N . ILE A 1 87 ? -8.066 -3.968 -5.263 1.00 98.38 87 ILE A N 1
ATOM 629 C CA . ILE A 1 87 ? -8.769 -5.256 -5.196 1.00 98.38 87 ILE A CA 1
ATOM 630 C C . ILE A 1 87 ? -8.296 -6.066 -3.988 1.00 98.38 87 ILE A C 1
ATOM 632 O O . ILE A 1 87 ? -9.133 -6.576 -3.247 1.00 98.38 87 ILE A O 1
ATOM 636 N N . GLN A 1 88 ? -6.985 -6.169 -3.762 1.00 98.25 88 GLN A N 1
ATOM 637 C CA . GLN A 1 88 ? -6.434 -6.923 -2.634 1.00 98.25 88 GLN A CA 1
ATOM 638 C C . GLN A 1 88 ? -6.825 -6.323 -1.280 1.00 98.25 88 GLN A C 1
ATOM 640 O O . GLN A 1 88 ? -7.244 -7.069 -0.395 1.00 98.25 88 GLN A O 1
ATOM 645 N N . LEU A 1 89 ? -6.748 -4.997 -1.123 1.00 98.56 89 LEU A N 1
ATOM 646 C CA . LEU A 1 89 ? -7.176 -4.302 0.095 1.00 98.56 89 LEU A CA 1
ATOM 647 C C . LEU A 1 89 ? -8.643 -4.608 0.417 1.00 98.56 89 LEU A C 1
ATOM 649 O O . LEU A 1 89 ? -8.944 -5.145 1.484 1.00 98.56 89 LEU A O 1
ATOM 653 N N . PHE A 1 90 ? -9.551 -4.340 -0.523 1.00 98.50 90 PHE A N 1
ATOM 654 C CA . PHE A 1 90 ? -10.985 -4.519 -0.289 1.00 98.50 90 PHE A CA 1
ATOM 655 C C . PHE A 1 90 ? -11.375 -5.996 -0.142 1.00 98.50 90 PHE A C 1
ATOM 657 O O . PHE A 1 90 ? -12.199 -6.329 0.707 1.00 98.50 90 PHE A O 1
ATOM 664 N N . SER A 1 91 ? -10.740 -6.906 -0.887 1.00 98.12 91 SER A N 1
ATOM 665 C CA . SER A 1 91 ? -10.976 -8.354 -0.738 1.00 98.12 91 SER A CA 1
ATOM 666 C C . SER A 1 91 ? -10.484 -8.895 0.608 1.00 98.12 91 SER A C 1
ATOM 668 O O . SER A 1 91 ? -11.014 -9.889 1.097 1.00 98.12 91 SER A O 1
ATOM 670 N N . SER A 1 92 ? -9.510 -8.224 1.234 1.00 97.94 92 SER A N 1
ATOM 671 C CA . SER A 1 92 ? -9.036 -8.531 2.592 1.00 97.94 92 SER A CA 1
ATOM 672 C C . SER A 1 92 ? -9.921 -7.912 3.684 1.00 97.94 92 SER A C 1
ATOM 674 O O . SER A 1 92 ? -9.695 -8.130 4.873 1.00 97.94 92 SER A O 1
ATOM 676 N N . GLY A 1 93 ? -10.952 -7.156 3.295 1.00 98.06 93 GLY A N 1
ATOM 677 C CA . GLY A 1 93 ? -11.906 -6.526 4.200 1.00 98.06 93 GLY A CA 1
ATOM 678 C C . GLY A 1 93 ? -11.488 -5.151 4.719 1.00 98.06 93 GLY A C 1
ATOM 679 O O . GLY A 1 93 ? -12.099 -4.688 5.676 1.00 98.06 93 GLY A O 1
ATOM 680 N N . VAL A 1 94 ? -10.481 -4.501 4.126 1.00 98.44 94 VAL A N 1
ATOM 681 C CA . VAL A 1 94 ? -10.188 -3.080 4.388 1.00 98.44 94 VAL A CA 1
ATOM 682 C C . VAL A 1 94 ? -11.397 -2.246 3.956 1.00 98.44 94 VAL A C 1
ATOM 684 O O . VAL A 1 94 ? -11.952 -2.466 2.884 1.00 98.44 94 VAL A O 1
ATOM 687 N N . GLU A 1 95 ? -11.820 -1.295 4.783 1.00 98.12 95 GLU A N 1
ATOM 688 C CA . GLU A 1 95 ? -13.072 -0.547 4.591 1.00 98.12 95 GLU A CA 1
ATOM 689 C C . GLU A 1 95 ? -12.908 0.705 3.738 1.00 98.12 95 GLU A C 1
ATOM 691 O O . GLU A 1 95 ? -13.831 1.102 3.029 1.00 98.12 95 GLU A O 1
ATOM 696 N N . ALA A 1 96 ? -11.740 1.339 3.805 1.00 97.81 96 ALA A N 1
ATOM 697 C CA . ALA A 1 96 ? -11.471 2.575 3.091 1.00 97.81 96 ALA A CA 1
ATOM 698 C C . ALA A 1 96 ? -10.014 2.653 2.644 1.00 97.81 96 ALA A C 1
ATOM 700 O O . ALA A 1 96 ? -9.118 2.112 3.293 1.00 97.81 96 ALA A O 1
ATOM 701 N N . LEU A 1 97 ? -9.798 3.379 1.551 1.00 98.19 97 LEU A N 1
ATOM 702 C CA . LEU A 1 97 ? -8.487 3.727 1.027 1.00 98.19 97 LEU A CA 1
ATOM 703 C C . LEU A 1 97 ? -8.427 5.238 0.804 1.00 98.19 97 LEU A C 1
ATOM 705 O O . LEU A 1 97 ? -9.223 5.789 0.045 1.00 98.19 97 LEU A O 1
ATOM 709 N N . THR A 1 98 ? -7.434 5.873 1.411 1.00 98.12 98 THR A N 1
ATOM 710 C CA . THR A 1 98 ? -7.155 7.302 1.292 1.00 98.12 98 THR A CA 1
ATOM 711 C C . THR A 1 98 ? -5.769 7.505 0.698 1.00 98.12 98 THR A C 1
ATOM 713 O O . THR A 1 98 ? -4.799 6.872 1.115 1.00 98.12 98 THR A O 1
ATOM 716 N N . ILE A 1 99 ? -5.658 8.418 -0.266 1.00 98.12 99 ILE A N 1
ATOM 717 C CA . ILE A 1 99 ? -4.363 8.907 -0.740 1.00 98.12 99 ILE A CA 1
ATOM 718 C C . ILE A 1 99 ? -3.955 10.084 0.146 1.00 98.12 99 ILE A C 1
ATOM 720 O O . ILE A 1 99 ? -4.625 11.114 0.154 1.00 98.12 99 ILE A O 1
ATOM 724 N N . GLY A 1 100 ? -2.878 9.920 0.907 1.00 97.19 100 GLY A N 1
ATOM 725 C CA . GLY A 1 100 ? -2.415 10.886 1.894 1.00 97.19 100 GLY A CA 1
ATOM 726 C C . GLY A 1 100 ? -1.918 10.228 3.176 1.00 97.19 100 GLY A C 1
ATOM 727 O O . GLY A 1 100 ? -1.921 9.005 3.317 1.00 97.19 100 GLY A O 1
ATOM 728 N N . ALA A 1 101 ? -1.479 11.069 4.109 1.00 96.75 101 ALA A N 1
ATOM 729 C CA . ALA A 1 101 ? -0.996 10.624 5.407 1.00 96.75 101 ALA A CA 1
ATOM 730 C C . ALA A 1 101 ? -2.136 10.044 6.263 1.00 96.75 101 ALA A C 1
ATOM 732 O O . ALA A 1 101 ? -3.267 10.537 6.194 1.00 96.75 101 ALA A O 1
ATOM 733 N N . PRO A 1 102 ? -1.854 9.025 7.093 1.00 96.50 102 PRO A N 1
ATOM 734 C CA . PRO A 1 102 ? -2.800 8.582 8.100 1.00 96.50 102 PRO A CA 1
ATOM 735 C C . PRO A 1 102 ? -3.018 9.679 9.154 1.00 96.5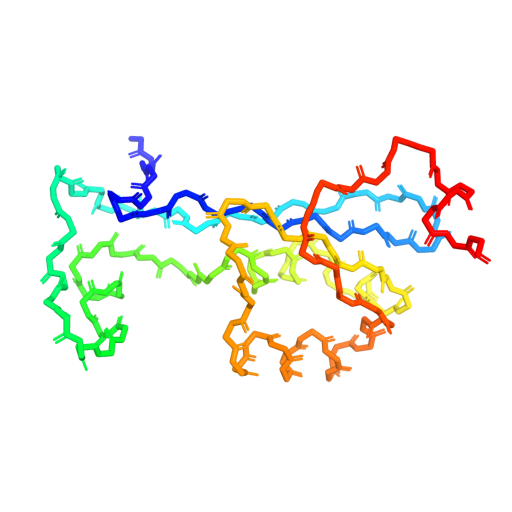0 102 PRO A C 1
ATOM 737 O O . PRO A 1 102 ? -2.070 10.399 9.483 1.00 96.50 102 PRO A O 1
ATOM 740 N N . PRO A 1 103 ? -4.221 9.782 9.743 1.00 93.81 103 PRO A N 1
ATOM 741 C CA . PRO A 1 103 ? -4.446 10.650 10.892 1.00 93.81 103 PRO A CA 1
ATOM 742 C C . PRO A 1 103 ? -3.568 10.214 12.066 1.00 93.81 103 PRO A C 1
ATOM 744 O O . PRO A 1 103 ? -3.136 9.054 12.141 1.00 93.81 103 PRO A O 1
ATOM 747 N N . VAL A 1 104 ? -3.313 11.136 12.993 1.00 89.62 104 VAL A N 1
ATOM 748 C CA . VAL A 1 104 ? -2.554 10.851 14.221 1.00 89.62 104 VAL A CA 1
ATOM 749 C C . VAL A 1 104 ? -3.452 10.139 15.230 1.00 89.62 104 VAL A C 1
ATOM 751 O O . VAL A 1 104 ? -3.060 9.109 15.781 1.00 89.62 104 VAL A O 1
ATOM 754 N N . GLU A 1 105 ? -4.687 10.613 15.382 1.00 86.38 105 GLU A N 1
ATOM 755 C CA . GLU A 1 105 ? -5.653 10.066 16.329 1.00 86.38 105 GLU A CA 1
ATOM 756 C C . GLU A 1 105 ? -6.545 9.000 15.683 1.00 86.38 105 GLU A C 1
ATOM 758 O O . GLU A 1 105 ? -7.067 9.162 14.580 1.00 86.38 105 GLU A O 1
ATOM 763 N N . ILE A 1 106 ? -6.768 7.891 16.392 1.00 80.38 106 ILE A N 1
ATOM 764 C CA . ILE A 1 106 ? -7.596 6.776 15.896 1.00 80.38 106 ILE A CA 1
ATOM 765 C C . ILE A 1 106 ? -9.057 7.209 15.721 1.00 80.38 106 ILE A C 1
ATOM 767 O O . ILE A 1 106 ? -9.725 6.763 14.791 1.00 80.38 106 ILE A O 1
ATOM 771 N N . ALA A 1 107 ? -9.550 8.100 16.586 1.00 79.19 107 ALA A N 1
ATOM 772 C CA . ALA A 1 107 ? -10.911 8.620 16.492 1.00 79.19 107 ALA A CA 1
ATOM 773 C C . ALA A 1 107 ? -11.160 9.325 15.150 1.00 79.19 107 ALA A C 1
ATOM 775 O O . ALA A 1 107 ? -12.217 9.150 14.562 1.00 79.19 107 ALA A O 1
ATOM 776 N N . GLU A 1 108 ? -10.170 10.047 14.621 1.00 73.00 108 GLU A N 1
ATOM 777 C CA . GLU A 1 108 ? -10.253 10.686 13.302 1.00 73.00 108 GLU A CA 1
ATOM 778 C C . GLU A 1 108 ? -10.211 9.661 12.166 1.00 73.00 108 GLU A C 1
ATOM 780 O O . GLU A 1 108 ? -10.767 9.891 11.094 1.00 73.00 108 GLU A O 1
ATOM 785 N N . ALA A 1 109 ? -9.565 8.513 12.393 1.00 67.50 109 ALA A N 1
ATOM 786 C CA . ALA A 1 109 ? -9.535 7.443 11.412 1.00 67.50 109 ALA A CA 1
ATOM 787 C C . ALA A 1 109 ? -10.918 6.827 11.207 1.00 67.50 109 ALA A C 1
ATOM 789 O O . ALA A 1 109 ? -11.209 6.461 10.078 1.00 67.50 109 ALA A O 1
ATOM 790 N N . PHE A 1 110 ? -11.759 6.728 12.245 1.00 81.81 110 PHE A N 1
ATOM 791 C CA . PHE A 1 110 ? -13.049 6.016 12.213 1.00 81.81 110 PHE A CA 1
ATOM 792 C C . PHE A 1 110 ? -14.289 6.873 12.509 1.00 81.81 110 PHE A C 1
ATOM 794 O O . PHE A 1 110 ? -15.384 6.313 12.591 1.00 81.81 110 PHE A O 1
ATOM 801 N N . ALA A 1 111 ? -14.129 8.189 12.650 1.00 72.88 111 ALA A N 1
ATOM 802 C CA . ALA A 1 111 ? -15.234 9.146 12.581 1.00 72.88 111 ALA A CA 1
ATOM 803 C C . ALA A 1 111 ? -15.934 9.082 11.210 1.00 72.88 111 ALA A C 1
ATOM 805 O O . ALA A 1 111 ? -17.151 9.367 11.190 1.00 72.88 111 ALA A O 1
#

Organism: NCBI:txid1777141

pLDDT: mean 94.29, std 7.36, range [50.97, 98.62]

Secondary structure (DSSP, 8-state):
--B--SS---EEEEE-TTS-EEEEE--BSS--SS--PPTT--SHHHHHTT-B---HHHHHHHHHGGGGTT-EEEEESSS---HHHHHHHHHTT--EEEESPPPSSHHHHH-

Sequence (111 aa):
MKGPCAKSQVKCTLIARDGERFVGENLCAVPQVVCPREPGEGYDKCITICGQSGHAETMALAAAGDKARGARAYVEGHGYACRDCQIQLFSSGVEALTIGAPPVEIAEAFA